Protein AF-A0A354J1Y4-F1 (afdb_monomer_lite)

Structure (mmCIF, N/CA/C/O backbone):
data_AF-A0A354J1Y4-F1
#
_entry.id   AF-A0A354J1Y4-F1
#
loop_
_atom_site.group_PDB
_atom_site.id
_atom_site.type_symbol
_atom_site.label_atom_id
_atom_site.label_alt_id
_atom_site.label_comp_id
_atom_site.label_asym_id
_atom_site.label_entity_id
_atom_site.label_seq_id
_atom_site.pdbx_PDB_ins_code
_atom_site.Cartn_x
_atom_site.Cartn_y
_atom_site.Cartn_z
_atom_site.occupancy
_atom_site.B_iso_or_equiv
_atom_site.auth_seq_id
_atom_site.auth_comp_id
_atom_site.auth_asym_id
_atom_site.auth_atom_id
_atom_site.pdbx_PDB_model_num
ATOM 1 N N . ARG A 1 1 ? -23.284 0.353 -8.058 1.00 65.12 1 ARG A N 1
ATOM 2 C CA . ARG A 1 1 ? -21.800 0.451 -8.014 1.00 65.12 1 ARG A CA 1
ATOM 3 C C . ARG A 1 1 ? -21.306 -0.635 -7.051 1.00 65.12 1 ARG A C 1
ATOM 5 O O . ARG A 1 1 ? -21.757 -0.628 -5.918 1.00 65.12 1 ARG A O 1
ATOM 12 N N . TYR A 1 2 ? -20.484 -1.594 -7.493 1.00 78.75 2 TYR A N 1
ATOM 13 C CA . TYR A 1 2 ? -20.312 -2.912 -6.839 1.00 78.75 2 TYR A CA 1
ATOM 14 C C . TYR A 1 2 ? -19.323 -2.995 -5.650 1.00 78.75 2 TYR A C 1
ATOM 16 O O . TYR A 1 2 ? -19.065 -4.093 -5.182 1.00 78.75 2 TYR A O 1
ATOM 24 N N . ARG A 1 3 ? -18.768 -1.870 -5.159 1.00 84.94 3 ARG A N 1
ATOM 25 C CA . ARG A 1 3 ? -17.824 -1.797 -4.009 1.00 84.94 3 ARG A CA 1
ATOM 26 C C . ARG A 1 3 ? -16.742 -2.895 -3.995 1.00 84.94 3 ARG A C 1
ATOM 28 O O . ARG A 1 3 ? -16.477 -3.510 -2.973 1.00 84.94 3 ARG A O 1
ATOM 35 N N . ILE A 1 4 ? -16.122 -3.136 -5.147 1.00 91.94 4 ILE A N 1
ATOM 36 C CA . ILE A 1 4 ? -15.105 -4.182 -5.287 1.00 91.94 4 ILE A CA 1
ATOM 37 C C . ILE A 1 4 ? -13.801 -3.692 -4.627 1.00 91.94 4 ILE A C 1
ATOM 39 O O . ILE A 1 4 ? -13.343 -2.604 -4.998 1.00 91.94 4 ILE A O 1
ATOM 43 N N . PRO A 1 5 ? -13.199 -4.443 -3.684 1.00 95.00 5 PRO A N 1
ATOM 44 C CA . PRO A 1 5 ? -11.862 -4.152 -3.161 1.00 95.00 5 PRO A CA 1
ATOM 45 C C . PRO A 1 5 ? -10.855 -4.087 -4.313 1.00 95.00 5 PRO A C 1
ATOM 47 O O . PRO A 1 5 ? -10.894 -4.925 -5.211 1.00 95.00 5 PRO A O 1
ATOM 50 N N . THR A 1 6 ? -10.007 -3.062 -4.358 1.00 95.50 6 THR A N 1
ATOM 51 C CA . THR A 1 6 ? -9.154 -2.789 -5.528 1.00 95.50 6 THR A CA 1
ATOM 52 C C . THR A 1 6 ? -7.705 -2.618 -5.106 1.00 95.50 6 THR A C 1
ATOM 54 O O . THR A 1 6 ? -7.422 -1.874 -4.176 1.00 95.50 6 THR A O 1
ATOM 57 N N . TYR A 1 7 ? -6.816 -3.282 -5.836 1.00 97.19 7 TYR A N 1
ATOM 58 C CA . TYR A 1 7 ? -5.369 -3.203 -5.687 1.00 97.19 7 TYR A CA 1
ATOM 59 C C . TYR A 1 7 ? -4.783 -2.702 -7.003 1.00 97.19 7 TYR A C 1
ATOM 61 O O . TYR A 1 7 ? -5.268 -3.075 -8.076 1.00 97.19 7 TYR A O 1
ATOM 69 N N . LEU A 1 8 ? -3.757 -1.861 -6.928 1.00 97.44 8 LEU A N 1
ATOM 70 C CA . LEU A 1 8 ? -3.100 -1.289 -8.092 1.00 97.44 8 LEU A CA 1
ATOM 71 C C . LEU A 1 8 ? -1.689 -1.857 -8.195 1.00 97.44 8 LEU A C 1
ATOM 73 O O . LEU A 1 8 ? -0.896 -1.717 -7.273 1.00 97.44 8 LEU A O 1
ATOM 77 N N . PHE A 1 9 ? -1.369 -2.458 -9.339 1.00 97.50 9 PHE A N 1
ATOM 78 C CA . PHE A 1 9 ? 0.003 -2.797 -9.702 1.00 97.50 9 PHE A CA 1
ATOM 79 C C . PHE A 1 9 ? 0.444 -1.902 -10.860 1.00 97.50 9 PHE A C 1
ATOM 81 O O . PHE A 1 9 ? 0.028 -2.082 -12.009 1.00 97.50 9 PHE A O 1
ATOM 88 N N . VAL A 1 10 ? 1.267 -0.907 -10.547 1.00 96.88 10 VAL A N 1
ATOM 89 C CA . VAL A 1 10 ? 1.841 0.031 -11.507 1.00 96.88 10 VAL A CA 1
ATOM 90 C C . VAL A 1 10 ? 3.026 -0.647 -12.184 1.00 96.88 10 VAL A C 1
ATOM 92 O O . VAL A 1 10 ? 4.124 -0.754 -11.639 1.00 96.88 10 VAL A O 1
ATOM 95 N N . ASN A 1 11 ? 2.759 -1.171 -13.377 1.00 95.94 11 ASN A N 1
ATOM 96 C CA . ASN A 1 11 ? 3.703 -1.971 -14.145 1.00 95.94 11 ASN A CA 1
ATOM 97 C C . ASN A 1 11 ? 4.624 -1.099 -15.023 1.00 95.94 11 ASN A C 1
ATOM 99 O O . ASN A 1 11 ? 4.312 0.053 -15.317 1.00 95.94 11 ASN A O 1
ATOM 103 N N . LYS A 1 12 ? 5.691 -1.707 -15.556 1.00 95.19 12 LYS A N 1
ATOM 104 C CA . LYS A 1 12 ? 6.691 -1.102 -16.457 1.00 95.19 12 LYS A CA 1
ATOM 105 C C . LYS A 1 12 ? 7.575 -0.037 -15.798 1.00 95.19 12 LYS A C 1
ATOM 107 O O . LYS A 1 12 ? 8.040 0.885 -16.469 1.00 95.19 12 LYS A O 1
ATOM 112 N N . MET A 1 13 ? 7.855 -0.191 -14.504 1.00 95.31 13 MET A N 1
ATOM 113 C CA . MET A 1 13 ? 8.780 0.681 -13.765 1.00 95.31 13 MET A CA 1
ATOM 1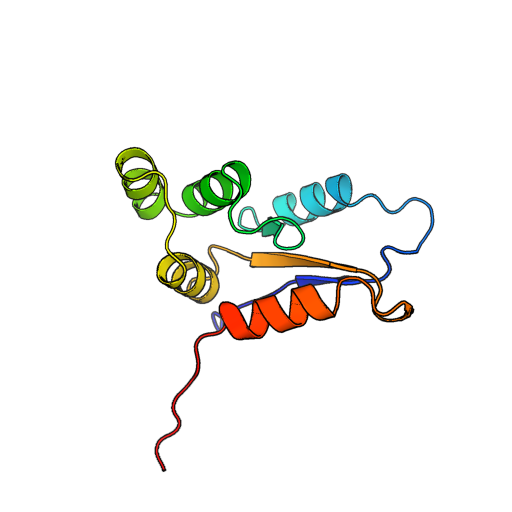14 C C . MET A 1 13 ? 10.240 0.600 -14.253 1.00 95.31 13 MET A C 1
ATOM 116 O O . MET A 1 13 ? 11.084 1.353 -13.785 1.00 95.31 13 MET A O 1
ATOM 120 N N . ASP A 1 14 ? 10.549 -0.292 -15.200 1.00 93.69 14 ASP A N 1
ATOM 121 C CA . ASP A 1 14 ? 11.849 -0.410 -15.868 1.00 93.69 14 ASP A CA 1
ATOM 122 C C . ASP A 1 14 ? 12.049 0.573 -17.037 1.00 93.69 14 ASP A C 1
ATOM 124 O O . ASP A 1 14 ? 13.144 0.646 -17.599 1.00 93.69 14 ASP A O 1
ATOM 128 N N . LEU A 1 15 ? 11.016 1.330 -17.425 1.00 94.88 15 LEU A N 1
ATOM 129 C CA . LEU A 1 15 ? 11.127 2.321 -18.493 1.00 94.88 15 LEU A CA 1
ATOM 130 C C . LEU A 1 15 ? 11.905 3.571 -18.037 1.00 94.88 15 LEU A C 1
ATOM 132 O O . LEU A 1 15 ? 11.745 4.035 -16.906 1.00 94.88 15 LEU A O 1
ATOM 136 N N . PRO A 1 16 ? 12.721 4.171 -18.923 1.00 93.50 16 PRO A N 1
ATOM 137 C CA . PRO A 1 16 ? 13.454 5.386 -18.596 1.00 93.50 16 PRO A CA 1
ATOM 138 C C . PRO A 1 16 ? 12.494 6.551 -18.326 1.00 93.50 16 PRO A C 1
ATOM 140 O O . PRO A 1 16 ? 11.525 6.753 -19.057 1.00 93.50 16 PRO A O 1
ATOM 143 N N . GLY A 1 17 ? 12.796 7.345 -17.297 1.00 90.69 17 GLY A N 1
ATOM 144 C CA . GLY A 1 17 ? 12.000 8.517 -16.919 1.00 90.69 17 GLY A CA 1
ATOM 145 C C . GLY A 1 17 ? 10.764 8.212 -16.070 1.00 90.69 17 GLY A C 1
ATOM 146 O O . GLY A 1 17 ? 10.009 9.133 -15.769 1.00 90.69 17 GLY A O 1
ATOM 147 N N . VAL A 1 18 ? 10.554 6.956 -15.665 1.00 93.62 18 VAL A N 1
ATOM 148 C CA . VAL A 1 18 ? 9.497 6.598 -14.716 1.00 93.62 18 VAL A CA 1
ATOM 149 C C . VAL A 1 18 ? 9.947 6.910 -13.288 1.00 93.62 18 VAL A C 1
ATOM 151 O O . VAL A 1 18 ? 10.968 6.402 -12.829 1.00 93.62 18 VAL A O 1
ATOM 154 N N . ASP A 1 19 ? 9.167 7.728 -12.580 1.00 94.44 19 ASP A N 1
ATOM 155 C CA . ASP A 1 19 ? 9.410 8.090 -11.182 1.00 94.44 19 ASP A CA 1
ATOM 156 C C . ASP A 1 19 ? 8.246 7.637 -10.290 1.00 94.44 19 ASP A C 1
ATOM 158 O O . ASP A 1 19 ? 7.097 8.050 -10.468 1.00 94.44 19 ASP A O 1
ATOM 162 N N . ARG A 1 20 ? 8.554 6.779 -9.310 1.00 94.31 20 ARG A N 1
ATOM 163 C CA . ARG A 1 20 ? 7.570 6.196 -8.382 1.00 94.31 20 ARG A CA 1
ATOM 164 C C . ARG A 1 20 ? 6.831 7.265 -7.580 1.00 94.31 20 ARG A C 1
ATOM 166 O O . ARG A 1 20 ? 5.616 7.176 -7.434 1.00 94.31 20 ARG A O 1
ATOM 173 N N . LYS A 1 21 ? 7.532 8.295 -7.092 1.00 93.50 21 LYS A N 1
ATOM 174 C CA . LYS A 1 21 ? 6.931 9.346 -6.255 1.00 93.50 21 LYS A CA 1
ATOM 175 C C . LYS A 1 21 ? 5.974 10.226 -7.055 1.00 93.50 21 LYS A C 1
ATOM 177 O O . LYS A 1 21 ? 4.885 10.530 -6.573 1.00 93.50 21 LYS A O 1
ATOM 182 N N . ALA A 1 22 ? 6.351 10.601 -8.274 1.00 96.06 22 ALA A N 1
ATOM 183 C CA . ALA A 1 22 ? 5.505 11.353 -9.187 1.00 96.06 22 ALA A CA 1
ATOM 184 C C . ALA A 1 22 ? 4.225 10.573 -9.500 1.00 96.06 22 ALA A C 1
ATOM 186 O O . ALA A 1 22 ? 3.138 11.115 -9.307 1.00 96.06 22 ALA A O 1
ATOM 187 N N . LEU A 1 23 ? 4.355 9.293 -9.877 1.00 96.44 23 LEU A N 1
ATOM 188 C CA . LEU A 1 23 ? 3.224 8.399 -10.144 1.00 96.44 23 LEU A CA 1
ATOM 189 C C . LEU A 1 23 ? 2.310 8.241 -8.928 1.00 96.44 23 LEU A C 1
ATOM 191 O O . LEU A 1 23 ? 1.094 8.350 -9.064 1.00 96.44 23 LEU A O 1
ATOM 195 N N . MET A 1 24 ? 2.878 8.061 -7.735 1.00 96.12 24 MET A N 1
ATOM 196 C CA . MET A 1 24 ? 2.099 7.991 -6.499 1.00 96.12 24 MET A CA 1
ATOM 197 C C . MET A 1 24 ? 1.301 9.279 -6.258 1.00 96.12 24 MET A C 1
ATOM 199 O O . MET A 1 24 ? 0.124 9.235 -5.901 1.00 96.12 24 MET A O 1
ATOM 203 N N . GLY A 1 25 ? 1.910 10.437 -6.526 1.00 96.31 25 GLY A N 1
ATOM 204 C CA . GLY A 1 25 ? 1.225 11.725 -6.488 1.00 96.31 25 GLY A CA 1
ATOM 205 C C . GLY A 1 25 ? 0.087 11.837 -7.506 1.00 96.31 25 GLY A C 1
ATOM 206 O O . GLY A 1 25 ? -0.900 12.512 -7.233 1.00 96.31 25 GLY A O 1
ATOM 207 N N . GLU A 1 26 ? 0.182 11.190 -8.670 1.00 96.44 26 GLU A N 1
ATOM 208 C CA . GLU A 1 26 ? -0.915 11.152 -9.648 1.00 96.44 26 GLU A CA 1
ATOM 209 C C . GLU A 1 26 ? -2.062 10.256 -9.193 1.00 96.44 26 GLU A C 1
ATOM 211 O O . GLU A 1 26 ? -3.219 10.662 -9.286 1.00 96.44 26 GLU A O 1
ATOM 216 N N . LEU A 1 27 ? -1.745 9.082 -8.642 1.00 96.50 27 LEU A N 1
ATOM 217 C CA . LEU A 1 27 ? -2.737 8.160 -8.090 1.00 96.50 27 LEU A CA 1
ATOM 218 C C . LEU A 1 27 ? -3.532 8.813 -6.957 1.00 96.50 27 LEU A C 1
ATOM 220 O O . LEU A 1 27 ? -4.760 8.776 -6.979 1.00 96.50 27 LEU A O 1
ATOM 224 N N . LYS A 1 28 ? -2.852 9.519 -6.045 1.00 95.56 28 LYS A N 1
ATOM 225 C CA . LYS A 1 28 ? -3.504 10.268 -4.958 1.00 95.56 28 LYS A CA 1
ATOM 226 C C . LYS A 1 28 ? -4.402 11.408 -5.440 1.00 95.56 28 LYS A C 1
ATOM 228 O O . LYS A 1 28 ? -5.366 11.746 -4.762 1.00 95.56 28 LYS A O 1
ATOM 233 N N . ARG A 1 29 ? -4.132 11.998 -6.614 1.00 95.69 29 ARG A N 1
ATOM 234 C CA . ARG A 1 29 ? -5.045 12.982 -7.232 1.00 95.69 29 ARG A CA 1
ATOM 235 C C . ARG A 1 29 ? -6.322 12.338 -7.772 1.00 95.69 29 ARG A C 1
ATOM 237 O O . ARG A 1 29 ? -7.319 13.037 -7.921 1.00 95.69 29 ARG A O 1
ATOM 244 N N . MET A 1 30 ? -6.282 11.050 -8.114 1.00 92.62 30 MET A N 1
ATOM 245 C CA . MET A 1 30 ? -7.455 10.308 -8.579 1.00 92.62 30 MET A CA 1
ATOM 246 C C . MET A 1 30 ? -8.280 9.776 -7.408 1.00 92.62 30 MET A C 1
ATOM 248 O O . MET A 1 30 ? -9.498 9.917 -7.416 1.00 92.62 30 MET A O 1
ATOM 252 N N . GLU A 1 31 ? -7.618 9.175 -6.421 1.00 93.62 31 GLU A N 1
ATOM 253 C CA . GLU A 1 31 ? -8.224 8.644 -5.200 1.00 93.62 31 GLU A CA 1
ATOM 254 C C . GLU A 1 31 ? -7.251 8.873 -4.036 1.00 93.62 31 GLU A C 1
ATOM 256 O O . GLU A 1 31 ? -6.153 8.315 -4.022 1.00 93.62 31 GLU A O 1
ATOM 261 N N . GLU A 1 32 ? -7.652 9.681 -3.052 1.00 93.44 32 GLU A N 1
ATOM 262 C CA . GLU A 1 32 ? -6.796 10.098 -1.928 1.00 93.44 32 GLU A CA 1
ATOM 263 C C . GLU A 1 32 ? -6.274 8.912 -1.104 1.00 93.44 32 GLU A C 1
ATOM 265 O O . GLU A 1 32 ? -5.126 8.915 -0.670 1.00 93.44 32 GLU A O 1
ATOM 270 N N . GLY A 1 33 ? -7.083 7.857 -0.984 1.00 95.94 33 GLY A N 1
ATOM 271 C CA . GLY A 1 33 ? -6.750 6.623 -0.273 1.00 95.94 33 GLY A CA 1
ATOM 272 C C . GLY A 1 33 ? -5.721 5.721 -0.959 1.00 95.94 33 GLY A C 1
ATOM 273 O O . GLY A 1 33 ? -5.544 4.577 -0.541 1.00 95.94 33 GLY A O 1
ATOM 274 N N . CYS A 1 34 ? -5.083 6.159 -2.047 1.00 97.38 34 CYS A N 1
ATOM 275 C CA . CYS A 1 34 ? -3.964 5.424 -2.629 1.00 97.38 34 CYS A CA 1
ATOM 276 C C . CYS A 1 34 ? -2.764 5.495 -1.683 1.00 97.38 34 CYS A C 1
ATOM 278 O O . CYS A 1 34 ? -2.246 6.580 -1.429 1.00 97.38 34 CYS A O 1
ATOM 280 N N . VAL A 1 35 ? -2.291 4.335 -1.231 1.00 96.38 35 VAL A N 1
ATOM 281 C CA . VAL A 1 35 ? -1.162 4.202 -0.298 1.00 96.38 35 VAL A CA 1
ATOM 282 C C . VAL A 1 35 ? -0.122 3.278 -0.915 1.00 96.38 35 VAL A C 1
ATOM 284 O O . VAL A 1 35 ? -0.480 2.292 -1.563 1.00 96.38 35 VAL A O 1
ATOM 287 N N . ASP A 1 36 ? 1.158 3.597 -0.748 1.00 95.31 36 ASP A N 1
ATOM 288 C CA . ASP A 1 36 ? 2.248 2.784 -1.284 1.00 95.31 36 ASP A CA 1
ATOM 289 C C . ASP A 1 36 ? 2.560 1.602 -0.354 1.00 95.31 36 ASP A C 1
ATOM 291 O O . ASP A 1 36 ? 2.956 1.787 0.792 1.00 95.31 36 ASP A O 1
ATOM 295 N N . PHE A 1 37 ? 2.368 0.385 -0.861 1.00 95.50 37 PHE A N 1
ATOM 296 C CA . PHE A 1 37 ? 2.578 -0.876 -0.144 1.00 95.50 37 PHE A CA 1
ATOM 297 C C . PHE A 1 37 ? 3.862 -1.599 -0.584 1.00 95.50 37 PHE A C 1
ATOM 299 O O . PHE A 1 37 ? 4.069 -2.755 -0.218 1.00 95.50 37 PHE A O 1
ATOM 306 N N . SER A 1 38 ? 4.708 -0.968 -1.405 1.00 86.56 38 SER A N 1
ATOM 307 C CA . SER A 1 38 ? 5.921 -1.627 -1.926 1.00 86.56 38 SER A CA 1
ATOM 308 C C . SER A 1 38 ? 7.148 -1.473 -1.021 1.00 86.56 38 SER A C 1
ATOM 310 O O . SER A 1 38 ? 8.174 -2.083 -1.308 1.00 86.56 38 SER A O 1
ATOM 312 N N . ASP A 1 39 ? 7.063 -0.652 0.031 1.00 80.88 39 ASP A N 1
ATOM 313 C CA . ASP A 1 39 ? 8.119 -0.482 1.041 1.00 80.88 39 ASP A CA 1
ATOM 314 C C . ASP A 1 39 ? 7.755 -1.227 2.346 1.00 80.88 39 ASP A C 1
ATOM 316 O O . ASP A 1 39 ? 6.820 -2.022 2.376 1.00 80.88 39 ASP A O 1
ATOM 320 N N . ASP A 1 40 ? 8.508 -0.994 3.426 1.00 80.81 40 ASP A N 1
ATOM 321 C CA . ASP A 1 40 ? 8.278 -1.609 4.739 1.00 80.81 40 ASP A CA 1
ATOM 322 C C . ASP A 1 40 ? 6.880 -1.274 5.297 1.00 80.81 40 ASP A C 1
ATOM 324 O O . ASP A 1 40 ? 6.610 -0.142 5.726 1.00 80.81 40 ASP A O 1
ATOM 328 N N . ASP A 1 41 ? 6.020 -2.296 5.329 1.00 78.62 41 ASP A N 1
ATOM 329 C CA . ASP A 1 41 ? 4.638 -2.246 5.812 1.00 78.62 41 ASP A CA 1
ATOM 330 C C . ASP A 1 41 ? 4.521 -2.098 7.340 1.00 78.62 41 ASP A C 1
ATOM 332 O O . ASP A 1 41 ? 3.417 -1.996 7.875 1.00 78.62 41 ASP A O 1
ATOM 336 N N . ASN A 1 42 ? 5.651 -2.005 8.049 1.00 81.62 42 ASN A N 1
ATOM 337 C CA . ASN A 1 42 ? 5.712 -1.695 9.479 1.00 81.62 42 ASN A CA 1
ATOM 338 C C . ASN A 1 42 ? 6.316 -0.318 9.772 1.00 81.62 42 ASN A C 1
ATOM 340 O O . ASN A 1 42 ? 6.483 0.055 10.938 1.00 81.62 42 ASN A O 1
ATOM 344 N N . SER A 1 43 ? 6.653 0.458 8.739 1.00 89.94 43 SER A N 1
ATOM 345 C CA . SER A 1 43 ? 7.213 1.787 8.946 1.00 89.94 43 SER A CA 1
ATOM 346 C C . SER A 1 43 ? 6.187 2.733 9.578 1.00 89.94 43 SER A C 1
ATOM 348 O O . SER A 1 43 ? 4.992 2.706 9.279 1.00 89.94 43 SER A O 1
ATOM 350 N N . LYS A 1 44 ? 6.665 3.634 10.444 1.00 90.94 44 LYS A N 1
ATOM 351 C CA . LYS A 1 44 ? 5.807 4.636 11.090 1.00 90.94 44 LYS A CA 1
ATOM 352 C C . LYS A 1 44 ? 5.064 5.501 10.063 1.00 90.94 44 LYS A C 1
ATOM 354 O O . LYS A 1 44 ? 3.881 5.754 10.238 1.00 90.94 44 LYS A O 1
ATOM 359 N N . ALA A 1 45 ? 5.747 5.898 8.988 1.00 91.31 45 ALA A N 1
ATOM 360 C CA . ALA A 1 45 ? 5.157 6.700 7.917 1.00 91.31 45 ALA A CA 1
ATOM 361 C C . ALA A 1 45 ? 4.002 5.968 7.213 1.00 91.31 45 ALA A C 1
ATOM 363 O O . ALA A 1 45 ? 2.974 6.576 6.936 1.00 91.31 45 ALA A O 1
ATOM 364 N N . PHE A 1 46 ? 4.146 4.662 6.979 1.00 93.25 46 PHE A N 1
ATOM 365 C CA . PHE A 1 46 ? 3.087 3.839 6.400 1.00 93.25 46 PHE A CA 1
ATOM 366 C C . PHE A 1 46 ? 1.874 3.724 7.333 1.00 93.25 46 PHE A C 1
ATOM 368 O O . PHE A 1 46 ? 0.736 3.899 6.897 1.00 93.25 46 PHE A O 1
ATOM 375 N N . MET A 1 47 ? 2.102 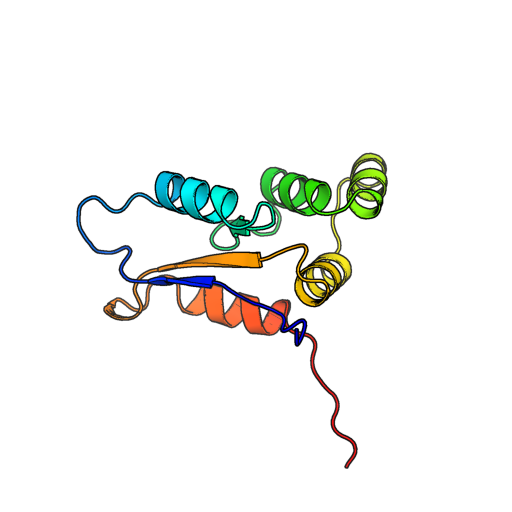3.498 8.631 1.00 94.56 47 MET A N 1
ATOM 376 C CA . MET A 1 47 ? 1.012 3.453 9.613 1.00 94.56 47 MET A CA 1
ATOM 377 C C . MET A 1 47 ? 0.287 4.799 9.740 1.00 94.56 47 MET A C 1
ATOM 379 O O . MET A 1 47 ? -0.940 4.817 9.792 1.00 94.56 47 MET A O 1
ATOM 383 N N . GLU A 1 48 ? 1.022 5.915 9.751 1.00 94.06 48 GLU A N 1
ATOM 384 C CA . GLU A 1 48 ? 0.444 7.267 9.735 1.00 94.06 48 GLU A CA 1
ATOM 385 C C . GLU A 1 48 ? -0.420 7.487 8.489 1.00 94.06 48 GLU A C 1
ATOM 387 O O . GLU A 1 48 ? -1.545 7.973 8.589 1.00 94.06 48 GLU A O 1
ATOM 392 N N . GLU A 1 49 ? 0.073 7.091 7.316 1.00 94.75 49 GLU A N 1
ATOM 393 C CA . GLU A 1 49 ? -0.658 7.228 6.059 1.00 94.75 49 GLU A CA 1
ATOM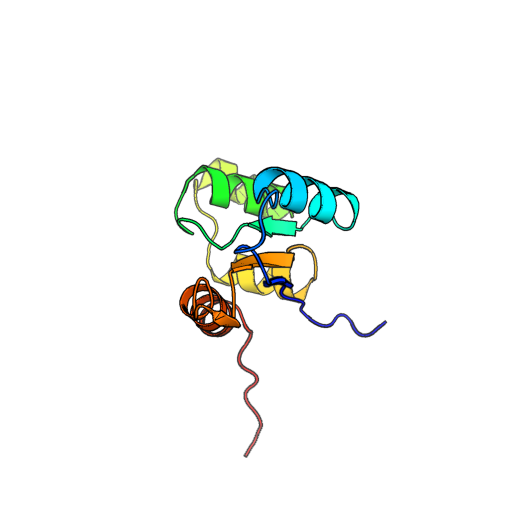 394 C C . GLU A 1 49 ? -1.964 6.421 6.046 1.00 94.75 49 GLU A C 1
ATOM 396 O O . GLU A 1 49 ? -3.014 6.946 5.669 1.00 94.75 49 GLU A O 1
ATOM 401 N N . LEU A 1 50 ? -1.930 5.176 6.526 1.00 95.69 50 LEU A N 1
ATOM 402 C CA . LEU A 1 50 ? -3.127 4.349 6.685 1.00 95.69 50 LEU A CA 1
ATOM 403 C C . LEU A 1 50 ? -4.118 4.953 7.683 1.00 95.69 50 LEU A C 1
ATOM 405 O O . LEU A 1 50 ? -5.321 4.956 7.426 1.00 95.69 50 LEU A O 1
ATOM 409 N N . ALA A 1 51 ? -3.623 5.473 8.807 1.00 96.06 51 ALA A N 1
ATOM 410 C CA . ALA A 1 51 ? -4.451 6.082 9.839 1.00 96.06 51 ALA A CA 1
ATOM 411 C C . ALA A 1 51 ? -5.201 7.318 9.319 1.00 96.06 51 ALA A C 1
ATOM 413 O O . ALA A 1 51 ? -6.367 7.502 9.647 1.00 96.06 51 ALA A O 1
ATOM 414 N N . MET A 1 52 ? -4.587 8.118 8.441 1.00 95.06 52 MET A N 1
ATOM 415 C CA . MET A 1 52 ? -5.243 9.279 7.821 1.00 95.06 52 MET A CA 1
ATOM 416 C C . MET A 1 52 ? -6.399 8.917 6.872 1.00 95.06 52 MET A C 1
ATOM 418 O O . MET A 1 52 ? -7.194 9.789 6.532 1.00 95.06 52 MET A O 1
ATOM 422 N N . CYS A 1 53 ? -6.521 7.655 6.448 1.00 95.06 53 CYS A N 1
ATOM 423 C CA . CYS A 1 53 ? -7.587 7.217 5.542 1.00 95.06 53 CYS A CA 1
ATOM 424 C C . CYS A 1 53 ? -8.944 7.002 6.244 1.00 95.06 53 CYS A C 1
ATOM 426 O O . CYS A 1 53 ? -9.948 6.760 5.567 1.00 95.06 53 CYS A O 1
ATOM 428 N N . ASP A 1 54 ? -8.995 7.050 7.581 1.00 96.00 54 ASP A N 1
ATOM 429 C CA . ASP A 1 54 ? -10.222 6.896 8.365 1.00 96.00 54 ASP A CA 1
ATOM 430 C C . ASP A 1 54 ? -10.118 7.590 9.731 1.00 96.00 54 ASP A C 1
ATOM 432 O O . ASP A 1 54 ? -9.208 7.311 10.505 1.00 96.00 54 ASP A O 1
ATOM 436 N N . GLU A 1 55 ? -11.084 8.453 1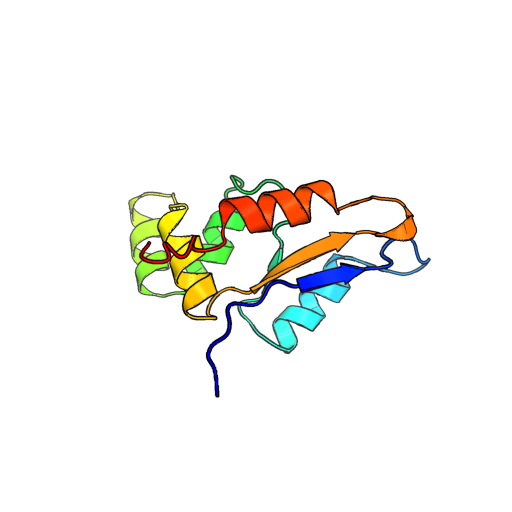0.060 1.00 94.00 55 GLU A N 1
ATOM 437 C CA . GLU A 1 55 ? -11.077 9.232 11.311 1.00 94.00 55 GLU A CA 1
ATOM 438 C C . GLU A 1 55 ? -11.008 8.342 12.565 1.00 94.00 55 GLU A C 1
ATOM 440 O O . GLU A 1 55 ? -10.231 8.612 13.478 1.00 94.00 55 GLU A O 1
ATOM 445 N N . ALA A 1 56 ? -11.758 7.236 12.598 1.00 92.88 56 ALA A N 1
ATOM 446 C CA . ALA A 1 56 ? -11.773 6.346 13.758 1.00 92.88 56 ALA A CA 1
ATOM 447 C C . ALA A 1 56 ? -10.474 5.533 13.886 1.00 92.88 56 ALA A C 1
ATOM 449 O O . ALA A 1 56 ? -10.086 5.130 14.988 1.00 92.88 56 ALA A O 1
ATOM 450 N N . LEU A 1 57 ? -9.797 5.253 12.768 1.00 95.31 57 LEU A N 1
ATOM 451 C CA . LEU A 1 57 ? -8.463 4.663 12.796 1.00 95.31 57 LEU A CA 1
ATOM 452 C C . LEU A 1 57 ? -7.408 5.676 13.255 1.00 95.31 57 LEU A C 1
ATOM 454 O O . LEU A 1 57 ? -6.538 5.296 14.037 1.00 95.31 57 LEU A O 1
ATOM 458 N N . LEU A 1 58 ? -7.505 6.937 12.828 1.00 96.06 58 LEU A N 1
ATOM 459 C CA . LEU A 1 58 ? -6.610 8.009 13.262 1.00 96.06 58 LEU A CA 1
ATOM 460 C C . LEU A 1 58 ? -6.616 8.175 14.782 1.00 96.06 58 LEU A C 1
ATOM 462 O O . LEU A 1 58 ? -5.549 8.160 15.395 1.00 96.06 58 LEU A O 1
ATOM 466 N N . ASP A 1 59 ? -7.801 8.248 15.390 1.00 94.56 59 ASP A N 1
ATOM 467 C CA . ASP A 1 59 ? -7.940 8.363 16.846 1.00 94.56 59 ASP A CA 1
ATOM 468 C C . ASP A 1 59 ? -7.254 7.191 17.568 1.00 94.56 59 ASP A C 1
ATOM 470 O O . ASP A 1 59 ? -6.441 7.385 18.474 1.00 94.56 59 ASP A O 1
ATOM 474 N N . ARG A 1 60 ? -7.493 5.953 17.111 1.00 92.25 60 ARG A N 1
ATOM 475 C CA . ARG A 1 60 ? -6.845 4.760 17.685 1.00 92.25 60 ARG A CA 1
ATOM 476 C C . ARG A 1 60 ? -5.332 4.753 17.496 1.00 92.25 60 ARG A C 1
ATOM 478 O O . ARG A 1 60 ? -4.622 4.238 18.364 1.00 92.25 60 ARG A O 1
ATOM 485 N N . TYR A 1 61 ? -4.846 5.266 16.370 1.00 95.31 61 TYR A N 1
ATOM 486 C CA . TYR A 1 61 ? -3.422 5.340 16.073 1.00 95.31 61 TYR A CA 1
ATOM 487 C C . TYR A 1 61 ? -2.710 6.355 16.973 1.00 95.31 61 TYR A C 1
ATOM 489 O O . TYR A 1 61 ? -1.613 6.069 17.443 1.00 95.31 61 TYR A O 1
ATOM 497 N N . ILE A 1 62 ? -3.336 7.498 17.273 1.00 94.75 62 ILE A N 1
ATOM 498 C CA . ILE A 1 62 ? -2.785 8.495 18.205 1.00 94.75 62 ILE A CA 1
ATOM 499 C C . ILE A 1 62 ? -2.567 7.884 19.597 1.00 94.75 62 ILE A C 1
ATOM 501 O O . ILE A 1 62 ? -1.526 8.126 20.210 1.00 94.75 62 ILE A O 1
ATOM 505 N N . ASP A 1 63 ? -3.503 7.054 20.062 1.00 93.12 63 ASP A N 1
ATOM 506 C CA . ASP A 1 63 ? -3.427 6.431 21.387 1.00 93.12 63 ASP A CA 1
ATOM 507 C C . ASP A 1 63 ? -2.446 5.247 21.449 1.00 93.12 63 ASP A C 1
ATOM 509 O O . ASP A 1 63 ? -1.707 5.096 22.423 1.00 93.12 63 ASP A O 1
ATOM 513 N N . ASN A 1 64 ? -2.443 4.384 20.425 1.00 90.06 64 ASN A N 1
ATOM 514 C CA . ASN A 1 64 ? -1.760 3.082 20.477 1.00 90.06 64 ASN A CA 1
ATOM 515 C C . ASN A 1 64 ? -0.508 2.992 19.591 1.00 90.06 64 ASN A C 1
ATOM 517 O O . ASN A 1 64 ? 0.276 2.054 19.727 1.00 90.06 64 ASN A O 1
ATOM 521 N N . GLY A 1 65 ? -0.324 3.932 18.664 1.00 90.25 65 GLY A N 1
ATOM 522 C CA . GLY A 1 65 ? 0.812 3.994 17.743 1.00 90.25 65 GLY A CA 1
ATOM 523 C C . GLY A 1 65 ? 0.864 2.886 16.689 1.00 90.25 65 GLY A C 1
ATOM 524 O O . GLY A 1 65 ? 1.887 2.754 16.020 1.00 90.25 65 GLY A O 1
ATOM 525 N N . ILE A 1 66 ? -0.196 2.083 16.542 1.00 91.38 66 ILE A N 1
ATOM 526 C CA . ILE A 1 66 ? -0.245 0.948 15.613 1.00 91.38 66 ILE A CA 1
ATOM 527 C C . ILE A 1 66 ? -1.555 0.918 14.821 1.00 91.38 66 ILE A C 1
ATOM 529 O O . ILE A 1 66 ? -2.617 1.256 15.341 1.00 91.38 66 ILE A O 1
ATOM 533 N N . VAL A 1 67 ? -1.470 0.467 13.569 1.00 94.12 67 VAL A N 1
ATOM 534 C CA . VAL A 1 67 ? -2.619 0.085 12.737 1.00 94.12 67 VAL A CA 1
ATOM 535 C C . VAL A 1 67 ? -2.611 -1.434 12.615 1.00 94.12 67 VAL A C 1
ATOM 537 O O . VAL A 1 67 ? -1.617 -2.018 12.186 1.00 94.12 67 VAL A O 1
ATOM 540 N N . GLU A 1 68 ? -3.695 -2.103 13.008 1.00 93.81 68 GLU A N 1
ATOM 541 C CA . GLU A 1 68 ? -3.741 -3.561 12.946 1.00 93.81 68 GLU A CA 1
ATOM 542 C C . GLU A 1 68 ? -4.073 -4.035 11.525 1.00 93.81 68 GLU A C 1
ATOM 544 O O . GLU A 1 68 ? -4.880 -3.446 10.808 1.00 93.81 68 GLU A O 1
ATOM 549 N N . LYS A 1 69 ? -3.544 -5.197 11.135 1.00 93.50 69 LYS A N 1
ATOM 550 C CA . LYS A 1 69 ? -3.816 -5.814 9.825 1.00 93.50 69 LYS A CA 1
ATOM 551 C C . LYS A 1 69 ? -5.310 -5.945 9.493 1.00 93.50 69 LYS A C 1
ATOM 553 O O . LYS A 1 69 ? -5.712 -5.775 8.344 1.00 93.50 69 LYS A O 1
ATOM 558 N N . LYS A 1 70 ? -6.149 -6.232 10.494 1.00 94.38 70 LYS A N 1
ATOM 559 C CA . LYS A 1 70 ? -7.611 -6.323 10.329 1.00 94.38 70 LYS A CA 1
ATOM 560 C C . LYS A 1 70 ? -8.241 -4.987 9.915 1.00 94.38 70 LYS A C 1
ATOM 562 O O . LYS A 1 70 ? -9.216 -5.001 9.167 1.00 94.38 70 LYS A O 1
ATOM 567 N N . ASP A 1 71 ? -7.673 -3.869 10.368 1.00 95.06 71 ASP A N 1
ATOM 568 C CA . ASP A 1 71 ? -8.129 -2.525 10.018 1.00 95.06 71 ASP A CA 1
ATOM 569 C C . ASP A 1 71 ? -7.798 -2.238 8.554 1.00 95.06 71 ASP A C 1
ATOM 571 O O . ASP A 1 71 ? -8.669 -1.822 7.798 1.00 95.06 71 ASP A O 1
ATOM 575 N N . ILE A 1 72 ? -6.586 -2.589 8.116 1.00 95.62 72 ILE A N 1
ATOM 576 C CA . ILE A 1 72 ? -6.158 -2.463 6.715 1.00 95.62 72 ILE A CA 1
ATOM 577 C C . ILE A 1 72 ? -7.102 -3.246 5.789 1.00 95.62 72 ILE A C 1
ATOM 579 O O . ILE A 1 72 ? -7.629 -2.696 4.822 1.00 95.62 72 ILE A O 1
ATOM 583 N N . ILE A 1 73 ? -7.389 -4.513 6.114 1.00 95.69 73 ILE A N 1
ATOM 584 C CA . ILE A 1 73 ? -8.326 -5.356 5.349 1.00 95.69 73 ILE A CA 1
ATOM 585 C C . ILE A 1 73 ? -9.719 -4.711 5.274 1.00 95.69 73 ILE A C 1
ATOM 587 O O . ILE A 1 73 ? -10.351 -4.723 4.213 1.00 95.69 73 ILE A O 1
ATOM 591 N N . ALA A 1 74 ? -10.210 -4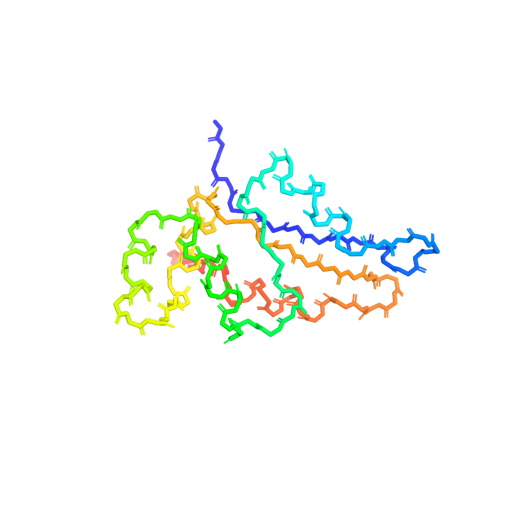.158 6.388 1.00 94.81 74 ALA A N 1
ATOM 592 C CA . ALA A 1 74 ? -11.505 -3.488 6.437 1.00 94.81 74 ALA A CA 1
ATOM 593 C C . ALA A 1 74 ? -11.525 -2.239 5.544 1.00 94.81 74 ALA A C 1
ATOM 595 O O . ALA A 1 74 ? -12.417 -2.114 4.705 1.00 94.81 74 ALA A O 1
ATOM 596 N N . LEU A 1 75 ? -10.510 -1.375 5.636 1.00 95.88 75 LEU A N 1
ATOM 597 C CA . LEU A 1 75 ? -10.408 -0.157 4.828 1.00 95.88 75 LEU A CA 1
ATOM 598 C C . LEU A 1 75 ? -10.302 -0.444 3.328 1.00 95.88 75 LEU A C 1
ATOM 600 O O . LEU A 1 75 ? -10.922 0.256 2.523 1.00 95.88 75 LEU A O 1
ATOM 604 N N . ILE A 1 76 ? -9.580 -1.496 2.936 1.00 96.00 76 ILE A N 1
ATOM 605 C CA . ILE A 1 76 ? -9.521 -1.947 1.538 1.00 96.00 76 ILE A CA 1
ATOM 606 C C . ILE A 1 76 ? -10.896 -2.449 1.076 1.00 96.00 76 ILE A C 1
ATOM 608 O O . ILE A 1 76 ? -11.352 -2.132 -0.027 1.00 96.00 76 ILE A O 1
ATOM 612 N N . GLY A 1 77 ? -11.595 -3.201 1.933 1.00 93.94 77 GLY A N 1
ATOM 613 C CA . GLY A 1 77 ? -12.961 -3.666 1.684 1.00 93.94 77 GLY A CA 1
ATOM 614 C C . GLY A 1 77 ? -13.976 -2.530 1.534 1.00 93.94 77 GLY A C 1
ATOM 615 O O . GLY A 1 77 ? -14.870 -2.589 0.689 1.00 93.94 77 GLY A O 1
ATOM 616 N N . GLU A 1 78 ? -13.809 -1.471 2.321 1.00 94.12 78 GLU A N 1
ATOM 617 C CA . GLU A 1 78 ? -14.617 -0.251 2.282 1.00 94.12 78 GLU A CA 1
ATOM 618 C C . GLU A 1 78 ? -14.221 0.699 1.148 1.00 94.12 78 GLU A C 1
ATOM 620 O O . GLU A 1 78 ? -14.955 1.650 0.871 1.00 94.12 78 GLU A O 1
ATOM 625 N N . ARG A 1 79 ? -13.114 0.409 0.448 1.00 94.62 79 ARG A N 1
ATOM 626 C CA . ARG A 1 79 ? -12.499 1.262 -0.578 1.00 94.62 79 ARG A CA 1
ATOM 627 C C . ARG A 1 79 ? -12.088 2.641 -0.050 1.00 94.62 79 ARG A C 1
ATOM 629 O O . ARG A 1 79 ? -12.183 3.628 -0.774 1.00 94.62 79 ARG A O 1
ATOM 636 N N . LYS A 1 80 ? -11.656 2.692 1.208 1.00 95.94 80 LYS A N 1
ATOM 637 C CA . LYS A 1 80 ? -10.970 3.847 1.800 1.00 95.94 80 LYS A CA 1
ATOM 638 C C . LYS A 1 80 ? -9.466 3.788 1.558 1.00 95.94 80 LYS A C 1
ATOM 640 O O . LYS A 1 80 ? -8.838 4.827 1.453 1.00 95.94 80 LYS A O 1
ATOM 645 N N . VAL A 1 81 ? -8.915 2.579 1.426 1.00 97.25 81 VAL A N 1
ATOM 646 C CA . VAL A 1 81 ? -7.511 2.343 1.076 1.00 97.25 81 VAL A CA 1
ATOM 647 C C . VAL A 1 81 ? -7.429 1.583 -0.243 1.00 97.25 81 VAL A C 1
ATOM 649 O O . VAL A 1 81 ? -8.149 0.606 -0.464 1.00 97.25 81 VAL A O 1
ATOM 652 N N . PHE A 1 82 ? -6.523 2.027 -1.106 1.00 97.31 82 PHE A N 1
ATOM 653 C CA . PHE A 1 82 ? -6.184 1.421 -2.386 1.00 97.31 82 PHE A CA 1
ATOM 654 C C . PHE A 1 82 ? -4.690 1.078 -2.383 1.00 97.31 82 PHE A C 1
ATOM 656 O O . PHE A 1 82 ? -3.858 1.956 -2.631 1.00 97.31 82 PHE A O 1
ATOM 663 N N . PRO A 1 83 ? -4.327 -0.182 -2.087 1.00 97.50 83 PRO A N 1
ATOM 664 C CA . PRO A 1 83 ? -2.932 -0.591 -2.027 1.00 97.50 83 PRO A CA 1
ATOM 665 C C . PRO A 1 83 ? -2.270 -0.461 -3.396 1.00 97.50 83 PRO A C 1
ATOM 667 O O . PRO A 1 83 ? -2.745 -1.041 -4.380 1.00 97.50 83 PRO A O 1
ATOM 670 N N . CYS A 1 84 ? -1.188 0.307 -3.455 1.00 97.50 84 CYS A N 1
ATOM 671 C CA . CYS A 1 84 ? -0.415 0.556 -4.662 1.00 97.50 84 CYS A CA 1
ATOM 672 C C . CYS A 1 84 ? 0.930 -0.159 -4.573 1.00 97.50 84 CYS A C 1
ATOM 674 O O . CYS A 1 84 ? 1.697 0.051 -3.638 1.00 97.50 84 CYS A O 1
ATOM 676 N N . TYR A 1 85 ? 1.210 -0.977 -5.579 1.00 97.31 85 TYR A N 1
ATOM 677 C CA . TYR A 1 85 ? 2.453 -1.711 -5.750 1.00 97.31 85 TYR A CA 1
ATOM 678 C C . TYR A 1 85 ? 3.125 -1.266 -7.040 1.00 97.31 85 TYR A C 1
ATOM 680 O O . TYR A 1 85 ? 2.451 -1.012 -8.041 1.00 97.31 85 TYR A O 1
ATOM 688 N N . PHE A 1 86 ? 4.451 -1.209 -7.040 1.00 96.62 86 PHE A N 1
ATOM 689 C CA . PHE A 1 86 ? 5.240 -0.765 -8.185 1.00 96.62 86 PHE A CA 1
ATOM 690 C C . PHE A 1 86 ? 6.186 -1.867 -8.645 1.00 96.62 86 PHE A C 1
ATOM 692 O O . PHE A 1 86 ? 6.861 -2.497 -7.836 1.00 96.62 86 PHE A O 1
ATOM 699 N N . GLY A 1 87 ? 6.271 -2.089 -9.957 1.00 96.00 87 GLY A N 1
ATOM 700 C CA . GLY A 1 87 ? 7.170 -3.113 -10.467 1.00 96.00 87 GLY A CA 1
ATOM 701 C C . GLY A 1 87 ? 7.255 -3.229 -11.981 1.00 96.00 87 GLY A C 1
ATOM 702 O O . GLY A 1 87 ? 6.749 -2.416 -12.757 1.00 96.00 87 GLY A O 1
ATOM 703 N N . SER A 1 88 ? 7.922 -4.292 -12.411 1.00 96.50 88 SER A N 1
ATOM 704 C CA . SER A 1 88 ? 8.002 -4.702 -13.806 1.00 96.50 88 SER A CA 1
ATOM 705 C C . SER A 1 88 ? 7.750 -6.195 -13.895 1.00 96.50 88 SER A C 1
ATOM 707 O O . SER A 1 88 ? 8.619 -7.007 -13.575 1.00 96.50 88 SER A O 1
ATOM 709 N N . ALA A 1 89 ? 6.565 -6.564 -14.382 1.00 93.06 89 ALA A N 1
ATOM 710 C CA . ALA A 1 89 ? 6.209 -7.962 -14.607 1.00 93.06 89 ALA A CA 1
ATOM 711 C C . ALA A 1 89 ? 7.179 -8.640 -15.590 1.00 93.06 89 ALA A C 1
ATOM 713 O O . ALA A 1 89 ? 7.520 -9.805 -15.417 1.00 93.06 89 ALA A O 1
ATOM 714 N N . LEU A 1 90 ? 7.684 -7.895 -16.584 1.00 94.88 90 LEU A N 1
ATOM 715 C CA . LEU A 1 90 ? 8.669 -8.395 -17.548 1.00 94.88 90 LEU A CA 1
ATOM 716 C C . LEU A 1 90 ? 10.004 -8.758 -16.879 1.00 94.88 90 LEU A C 1
ATOM 718 O O . LEU A 1 90 ? 10.688 -9.673 -17.331 1.00 94.88 90 LEU A O 1
ATOM 722 N N . LYS A 1 91 ? 10.381 -8.032 -15.821 1.00 94.62 91 LYS A N 1
ATOM 723 C CA . LYS A 1 91 ? 11.612 -8.260 -15.053 1.00 94.62 91 LYS A CA 1
ATOM 724 C C . LYS A 1 91 ? 11.385 -9.044 -13.759 1.00 94.62 91 LYS A C 1
ATOM 726 O O . LYS A 1 91 ? 12.339 -9.220 -13.013 1.00 94.62 91 LYS A O 1
ATOM 731 N N . LEU A 1 92 ? 10.153 -9.496 -13.502 1.00 92.94 92 LEU A N 1
ATOM 732 C CA . LEU A 1 92 ? 9.733 -10.141 -12.251 1.00 92.94 92 LEU A CA 1
ATOM 733 C C . LEU A 1 92 ? 10.048 -9.314 -10.989 1.00 92.94 92 LEU A C 1
ATOM 735 O O . LEU A 1 92 ? 10.243 -9.863 -9.914 1.00 92.94 92 LEU A O 1
ATOM 739 N N . SER A 1 93 ? 10.087 -7.987 -11.113 1.00 95.06 93 SER A N 1
ATOM 740 C CA . SER A 1 93 ? 10.344 -7.071 -9.997 1.00 95.06 93 SER A CA 1
ATOM 741 C C . SER A 1 93 ? 9.024 -6.525 -9.452 1.00 95.06 93 SER A C 1
ATOM 743 O O . SER A 1 93 ? 8.159 -6.148 -10.248 1.00 95.06 93 SER A O 1
ATOM 745 N N . GLY A 1 94 ? 8.858 -6.496 -8.124 1.00 94.06 94 GLY A N 1
ATOM 746 C CA . GLY A 1 94 ? 7.640 -6.019 -7.449 1.00 94.06 94 GLY A CA 1
ATOM 747 C C . GLY A 1 94 ? 6.471 -7.014 -7.465 1.00 94.06 94 GLY A C 1
ATOM 748 O O . GLY A 1 94 ? 5.385 -6.707 -6.975 1.00 94.06 94 GLY A O 1
ATOM 749 N N . VAL A 1 95 ? 6.648 -8.185 -8.091 1.00 94.94 95 VAL A N 1
ATOM 750 C CA . VAL A 1 95 ? 5.586 -9.190 -8.258 1.00 94.94 95 VAL A CA 1
ATOM 751 C C . VAL A 1 95 ? 5.388 -9.997 -6.977 1.00 94.94 95 VAL A C 1
ATOM 753 O O . VAL A 1 95 ? 4.251 -10.298 -6.623 1.00 94.94 95 VAL A O 1
ATOM 756 N N . GLU A 1 96 ? 6.470 -10.345 -6.282 1.00 94.38 96 GLU A N 1
ATOM 757 C CA . GLU A 1 96 ? 6.407 -11.117 -5.038 1.00 94.38 96 GLU A CA 1
ATOM 758 C C . GLU A 1 96 ? 5.745 -10.299 -3.924 1.00 94.38 96 GLU A C 1
ATOM 760 O O . GLU A 1 96 ? 4.833 -10.782 -3.257 1.00 94.38 96 GLU A O 1
ATOM 765 N N . GLU A 1 97 ? 6.113 -9.026 -3.808 1.00 94.19 97 GLU A N 1
ATOM 766 C CA . GLU A 1 97 ? 5.532 -8.067 -2.873 1.00 94.19 97 GLU A CA 1
ATOM 767 C C . GLU A 1 97 ? 4.039 -7.863 -3.151 1.00 94.19 97 GLU A C 1
ATOM 769 O O . GLU A 1 97 ? 3.223 -7.881 -2.229 1.00 94.19 97 GLU A O 1
ATOM 774 N N . PHE A 1 98 ? 3.659 -7.749 -4.428 1.00 95.88 98 PHE A N 1
ATOM 775 C CA . PHE A 1 98 ? 2.257 -7.641 -4.827 1.00 95.88 98 PHE A CA 1
ATOM 776 C C . PHE A 1 98 ? 1.444 -8.891 -4.458 1.00 95.88 98 PHE A C 1
ATOM 778 O O . PHE A 1 98 ? 0.353 -8.778 -3.895 1.00 95.88 98 PHE A O 1
ATOM 785 N N . LEU A 1 99 ? 1.963 -10.088 -4.748 1.00 95.12 99 LEU A N 1
ATOM 786 C CA . LEU A 1 99 ? 1.281 -11.347 -4.432 1.00 95.12 99 LEU A CA 1
ATOM 787 C C . LEU A 1 99 ? 1.181 -11.584 -2.920 1.00 95.12 99 LEU A C 1
ATOM 789 O O . LEU A 1 99 ? 0.111 -11.961 -2.443 1.00 95.12 99 LEU A O 1
ATOM 793 N N . SER A 1 100 ? 2.252 -11.305 -2.172 1.00 94.06 100 SER A N 1
ATOM 794 C CA . SER A 1 100 ? 2.251 -11.334 -0.705 1.00 94.06 100 SER A CA 1
ATOM 795 C C . SER A 1 100 ? 1.210 -10.362 -0.153 1.00 94.06 100 SER A C 1
ATOM 797 O O . SER A 1 100 ? 0.373 -10.735 0.664 1.00 94.06 100 SER A O 1
ATOM 799 N N . GLY A 1 101 ? 1.164 -9.139 -0.679 1.00 94.25 101 GLY A N 1
ATOM 800 C CA . GLY A 1 101 ? 0.148 -8.149 -0.346 1.00 94.25 101 GLY A CA 1
ATOM 801 C C . GLY A 1 101 ? -1.286 -8.648 -0.527 1.00 94.25 101 GLY A C 1
ATOM 802 O O . GLY A 1 101 ? -2.118 -8.507 0.370 1.00 94.25 101 GLY A O 1
ATOM 803 N N . LEU A 1 102 ? -1.576 -9.287 -1.663 1.00 94.69 102 LEU A N 1
ATOM 804 C CA . LEU A 1 102 ? -2.883 -9.894 -1.912 1.00 94.69 102 LEU A CA 1
ATOM 805 C C . LEU A 1 102 ? -3.196 -11.006 -0.907 1.00 94.69 102 LEU A C 1
ATOM 807 O O . LEU A 1 102 ? -4.289 -11.023 -0.344 1.00 94.69 102 LEU A O 1
ATOM 811 N N . GLU A 1 103 ? -2.263 -11.920 -0.649 1.00 94.12 103 GLU A N 1
ATOM 812 C CA . GLU A 1 103 ? -2.456 -12.990 0.338 1.00 94.12 103 GLU A CA 1
ATOM 813 C C . GLU A 1 103 ? -2.740 -12.424 1.734 1.00 94.12 103 GLU A C 1
ATOM 815 O O . GLU A 1 103 ? -3.611 -12.909 2.458 1.00 94.12 103 GLU A O 1
ATOM 820 N N . GLN A 1 104 ? -2.033 -11.361 2.100 1.00 92.88 104 GLN A N 1
ATOM 821 C CA . GLN A 1 104 ? -2.126 -10.755 3.412 1.00 92.88 104 GLN A CA 1
ATOM 822 C C . GLN A 1 104 ? -3.406 -9.947 3.622 1.00 92.88 104 GLN A C 1
ATOM 824 O O . GLN A 1 104 ? -3.989 -10.016 4.707 1.00 92.88 104 GLN A O 1
ATOM 829 N N . TYR A 1 105 ? -3.821 -9.170 2.624 1.00 95.00 105 TYR A N 1
ATOM 830 C CA . TYR A 1 105 ? -4.834 -8.132 2.804 1.00 95.00 105 TYR A CA 1
ATOM 831 C C . TYR A 1 105 ? -6.170 -8.438 2.110 1.00 95.00 105 TYR A C 1
ATOM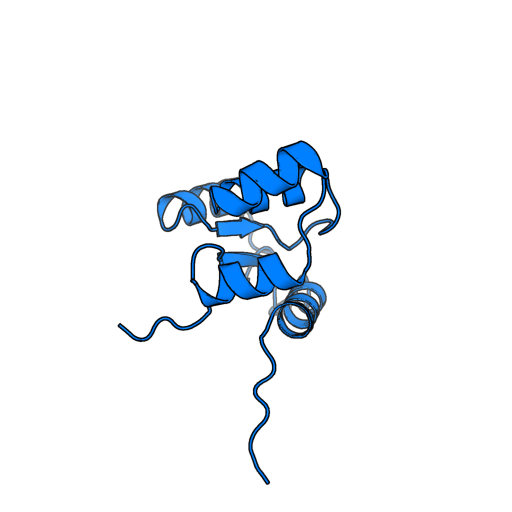 833 O O . TYR A 1 105 ? -7.147 -7.699 2.271 1.00 95.00 105 TYR A O 1
ATOM 841 N N . THR A 1 106 ? -6.276 -9.548 1.373 1.00 92.94 106 THR A N 1
ATOM 842 C CA . THR A 1 106 ? -7.570 -9.989 0.842 1.00 92.94 106 THR A CA 1
ATOM 843 C C . THR A 1 106 ? -8.385 -10.730 1.897 1.00 92.94 106 THR A C 1
ATOM 845 O O . THR A 1 106 ? -7.903 -11.576 2.651 1.00 92.94 106 THR A O 1
ATOM 848 N N . LYS A 1 107 ? -9.685 -10.428 1.948 1.00 86.12 107 LYS A N 1
ATOM 849 C CA . LYS A 1 107 ? -10.613 -11.166 2.802 1.00 86.12 107 LYS A CA 1
ATOM 850 C C . LYS A 1 107 ? -10.891 -12.531 2.179 1.00 86.12 107 LYS A C 1
ATOM 852 O O . LYS A 1 107 ? -11.560 -12.620 1.150 1.00 86.12 107 LYS A O 1
ATOM 857 N N . ARG A 1 108 ? -10.432 -13.600 2.832 1.00 79.00 108 ARG A N 1
ATOM 858 C CA . ARG A 1 108 ? -10.773 -14.970 2.436 1.00 79.00 108 ARG A CA 1
ATOM 859 C C . ARG A 1 108 ? -12.283 -15.182 2.560 1.00 79.00 108 ARG A C 1
ATOM 861 O O . ARG A 1 108 ? -12.859 -15.003 3.633 1.00 79.00 108 ARG A O 1
ATOM 868 N N . ILE A 1 109 ? -12.922 -15.563 1.459 1.00 79.44 109 ILE A N 1
ATOM 869 C CA . ILE A 1 109 ? -14.324 -15.982 1.449 1.00 79.44 109 ILE A CA 1
ATOM 870 C C . ILE A 1 109 ? -14.351 -17.475 1.784 1.00 79.44 109 ILE A C 1
ATOM 872 O O . ILE A 1 109 ? -13.705 -18.271 1.104 1.00 79.44 109 ILE A O 1
ATOM 876 N N . SER A 1 110 ? -15.069 -17.849 2.845 1.00 76.12 110 SER A N 1
ATOM 877 C CA . SER A 1 110 ? -15.420 -19.249 3.087 1.00 76.12 110 SER A CA 1
ATOM 878 C C . SER A 1 110 ? -16.659 -19.558 2.265 1.00 76.12 110 SER A C 1
ATOM 880 O O . SER A 1 110 ? -17.711 -18.960 2.491 1.00 76.12 110 SER A O 1
ATOM 882 N N . TYR A 1 111 ? -16.528 -20.461 1.303 1.00 76.44 111 TYR A N 1
ATOM 883 C CA . TYR A 1 111 ? -17.681 -21.002 0.599 1.00 76.44 111 TYR A CA 1
ATOM 884 C C . TYR A 1 111 ? -18.261 -22.134 1.455 1.00 76.44 111 TYR A C 1
ATOM 886 O O . TYR A 1 111 ? -17.476 -22.915 1.998 1.00 76.44 111 TYR A O 1
ATOM 894 N N . PRO A 1 112 ? -19.589 -22.194 1.651 1.00 74.56 112 PRO A N 1
ATOM 895 C CA . PRO A 1 112 ? -20.200 -23.380 2.234 1.00 74.56 112 PRO A CA 1
ATOM 896 C C . PRO A 1 112 ? -19.907 -24.589 1.336 1.00 74.56 112 PRO A C 1
ATOM 898 O O . PRO A 1 112 ? -19.836 -24.429 0.115 1.00 74.56 112 PRO A O 1
ATOM 901 N N . GLU A 1 113 ? -19.686 -25.751 1.956 1.00 63.41 113 GLU A N 1
ATOM 902 C CA . GLU A 1 113 ? -19.561 -27.036 1.250 1.00 63.41 113 GLU A CA 1
ATOM 903 C C . GLU A 1 113 ? -20.819 -27.371 0.438 1.00 63.41 113 GLU A C 1
ATOM 905 O O . GLU A 1 113 ? -21.939 -27.041 0.902 1.00 63.41 113 GLU A O 1
#

Foldseek 3Di:
DPLDQAEAEAADCVDPPDDPVVVQVVVCVVPVQEAEQADPCFDLVRQCSLCVLDVVSVVVCVVPVGDDLVSLLVCSSNVSHHYYFYYHVVVPGRVVSRVVCCVSRHDDDDDDD

Sequence (113 aa):
RYRIPTYLFVNKMDLPGVDRKALMGELKRMEEGCVDFSDDDNSKAFMEELAMCDEALLDRYIDNGIVEKKDIIALIGERKVFPCYFGSALKLSGVEEFLSGLEQYTKRISYPE

Secondary structure (DSSP, 8-state):
-------EEE--TTSTT--HHHHHHHHHHH-TTEEE-SS-TT-HHHHHHHHTT-HHHHHHHHHHS---HHHHHHHHHHTS-EEEEE-BGGGTBSHHHHHHHHHHHS-------

pLDDT: mean 92.53, std 6.29, range [63.41, 97.5]

Radius of gyration: 14.85 Å; chains: 1; bounding box: 35×40×40 Å